Protein 1J8E (pdb70)

Organism: Homo sapiens (NCBI:txid9606)

Foldseek 3Di:
DPDLDDPQWDQAPVSDTDGLVPACDPDCVVVVCRSNDPVNVVVD

Structure (mmCIF, N/CA/C/O backbone):
data_1J8E
#
_entry.id   1J8E
#
_cell.length_a   27.588
_cell.length_b   35.359
_cell.length_c   36.288
_cell.angle_alpha   90.00
_cell.angle_beta   90.00
_cell.angle_gamma   90.00
#
_symmetry.space_group_name_H-M 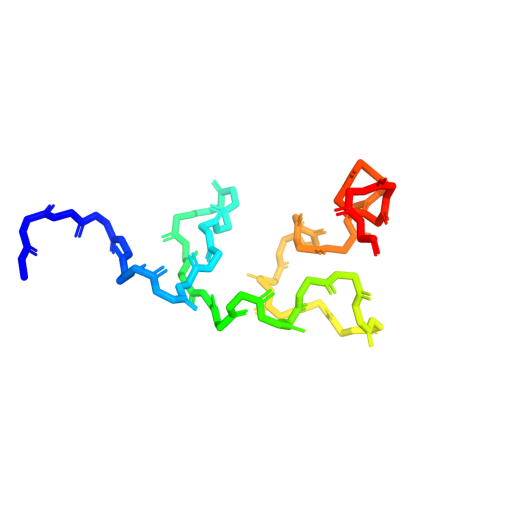  'P 21 21 21'
#
loop_
_entity.id
_entity.type
_entity.pdbx_description
1 polymer 'LOW-DENSITY LIPOPROTEIN RECEPTOR-RELATED PROTEIN 1'
2 non-polymer 'CALCIUM ION'
3 water water
#
loop_
_atom_site.group_PDB
_atom_site.id
_atom_site.type_symbol
_atom_site.label_atom_id
_atom_site.label_alt_id
_atom_site.label_comp_id
_atom_site.label_asym_id
_atom_site.label_entity_id
_atom_site.label_seq_id
_atom_site.pdbx_PDB_ins_code
_atom_site.Cartn_x
_atom_site.Cartn_y
_atom_site.Cartn_z
_atom_site.occupancy
_atom_site.B_iso_or_equiv
_atom_site.auth_seq_id
_atom_site.auth_comp_id
_atom_site.auth_asym_id
_atom_site.auth_atom_id
_atom_site.pdbx_PDB_model_num
ATOM 1 N N . GLY A 1 1 ? -14.219 13.796 17.907 1.00 22.18 1 GLY A N 1
ATOM 2 C CA . GLY A 1 1 ? -14.579 12.458 17.363 1.00 23.27 1 GLY A CA 1
ATOM 3 C C . GLY A 1 1 ? -13.538 11.406 17.698 1.00 23.61 1 GLY A C 1
ATOM 4 O O . GLY A 1 1 ? -12.436 11.732 18.136 1.00 23.99 1 GLY A O 1
ATOM 5 N N . SER A 1 2 ? -13.886 10.141 17.485 1.00 23.66 2 SER A N 1
ATOM 6 C CA . SER A 1 2 ? -12.981 9.030 17.775 1.00 25.02 2 SER A CA 1
ATOM 7 C C . SER A 1 2 ? -11.884 8.850 16.723 1.00 25.50 2 SER A C 1
ATOM 8 O O . SER A 1 2 ? -10.929 8.101 16.940 1.00 24.39 2 SER A O 1
ATOM 11 N N . HIS A 1 3 ? -12.017 9.524 15.583 1.00 25.14 3 HIS A N 1
ATOM 12 C CA . HIS A 1 3 ? -10.996 9.414 14.541 1.00 27.80 3 HIS A CA 1
ATOM 13 C C . HIS A 1 3 ? -9.713 10.107 14.982 1.00 27.10 3 HIS A C 1
ATOM 14 O O . HIS A 1 3 ? -9.748 11.029 15.800 1.00 27.85 3 HIS A O 1
ATOM 21 N N . SER A 1 4 ? -8.584 9.657 14.439 1.00 25.21 4 SER A N 1
ATOM 22 C CA . SER A 1 4 ? -7.282 10.213 14.793 1.00 25.00 4 SER A CA 1
ATOM 23 C C . SER A 1 4 ? -7.145 11.697 14.476 1.00 24.05 4 SER A C 1
ATOM 24 O O . SER A 1 4 ? -6.779 12.492 15.342 1.00 24.55 4 SER A O 1
ATOM 27 N N . CYS A 1 5 ? -7.432 12.060 13.227 1.00 22.80 5 CYS A N 1
ATOM 28 C CA . CYS A 1 5 ? -7.312 13.444 12.777 1.00 22.20 5 CYS A CA 1
ATOM 29 C C . CYS A 1 5 ? -8.612 13.973 12.169 1.00 22.06 5 CYS A C 1
ATOM 30 O O . CYS A 1 5 ? -9.480 13.192 11.780 1.00 22.74 5 CYS A O 1
ATOM 33 N N . SER A 1 6 ? -8.732 15.301 12.082 1.00 21.92 6 SER A N 1
ATOM 34 C CA . SER A 1 6 ? -9.924 15.933 11.514 1.00 22.02 6 SER A CA 1
ATOM 35 C C . SER A 1 6 ? -9.965 15.710 10.004 1.00 22.12 6 SER A C 1
ATOM 36 O O . SER A 1 6 ? -8.984 15.277 9.405 1.00 20.41 6 SER A O 1
ATOM 39 N N . SER A 1 7 ? -11.103 16.023 9.393 1.00 22.92 7 SER A N 1
ATOM 40 C CA . SER A 1 7 ? -11.290 15.847 7.956 1.00 23.83 7 SER A CA 1
ATOM 41 C C . SER A 1 7 ? -10.385 16.727 7.092 1.00 23.14 7 SER A C 1
ATOM 42 O O . SER A 1 7 ? -10.199 16.458 5.905 1.00 25.44 7 SER A O 1
ATOM 45 N N . THR A 1 8 ? -9.824 17.777 7.680 1.00 23.24 8 THR A N 1
ATOM 46 C CA . THR A 1 8 ? -8.965 18.681 6.923 1.00 22.78 8 THR A CA 1
ATOM 47 C C . THR A 1 8 ? -7.496 18.553 7.304 1.00 21.66 8 THR A C 1
ATOM 48 O O . THR A 1 8 ? -6.698 19.447 7.024 1.00 21.46 8 THR A O 1
ATOM 52 N N . GLN A 1 9 ? -7.138 17.436 7.929 1.00 20.18 9 GLN A N 1
ATOM 53 C CA . GLN A 1 9 ? -5.761 17.219 8.353 1.00 19.77 9 GLN A CA 1
ATOM 54 C C . GLN A 1 9 ? -5.077 16.012 7.719 1.00 19.61 9 GLN A C 1
ATOM 55 O O . GLN A 1 9 ? -5.719 15.032 7.345 1.00 19.17 9 GLN A O 1
ATOM 61 N N . PHE A 1 10 ? -3.756 16.112 7.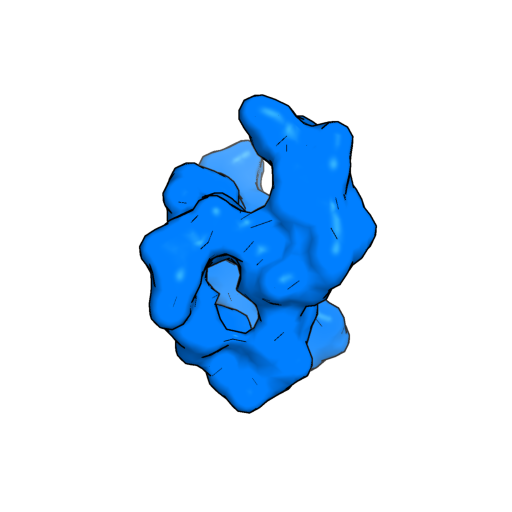610 1.00 17.77 10 PHE A N 1
ATOM 62 C CA . PHE A 1 10 ? -2.913 15.052 7.076 1.00 15.95 10 PHE A CA 1
ATOM 63 C C . PHE A 1 10 ? -2.421 14.299 8.302 1.00 15.32 10 PHE A C 1
ATOM 64 O O . PHE A 1 10 ? -2.066 14.914 9.307 1.00 13.62 10 PHE A O 1
ATOM 72 N N . LYS A 1 11 ? -2.406 12.974 8.213 1.00 15.12 11 LYS A N 1
ATOM 73 C CA . LYS A 1 11 ? -1.966 12.122 9.307 1.00 15.26 11 LYS A CA 1
ATOM 74 C C . LYS A 1 11 ? -0.504 11.727 9.113 1.00 14.37 11 LYS A C 1
ATOM 75 O O . LYS A 1 11 ? -0.171 10.967 8.198 1.00 13.89 11 LYS A O 1
ATOM 81 N N . CYS A 1 12 ? 0.363 12.258 9.972 1.00 13.47 12 CYS A N 1
ATOM 82 C CA . CYS A 1 12 ? 1.791 11.970 9.924 1.00 14.77 12 CYS A CA 1
ATOM 83 C C . CYS A 1 12 ? 2.025 10.506 10.276 1.00 14.92 12 CYS A C 1
ATOM 84 O O . CYS A 1 12 ? 1.199 9.891 10.944 1.00 14.30 12 CYS A O 1
ATOM 87 N N . ASN A 1 13 ? 3.161 9.958 9.849 1.00 15.91 13 ASN A N 1
ATOM 88 C CA . ASN A 1 13 ? 3.481 8.567 10.152 1.00 17.35 13 ASN A CA 1
ATOM 89 C C . ASN A 1 13 ? 3.600 8.352 11.664 1.00 17.20 13 ASN A C 1
ATOM 90 O O . ASN A 1 13 ? 3.405 7.245 12.151 1.00 16.32 13 ASN A O 1
ATOM 95 N N . SER A 1 14 ? 3.916 9.419 12.394 1.00 16.18 14 SER A N 1
ATOM 96 C CA . SER A 1 14 ? 4.059 9.347 13.849 1.00 17.81 14 SER A CA 1
ATOM 97 C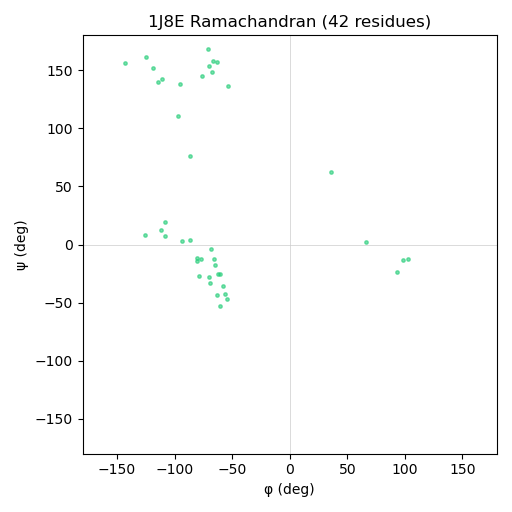 C . SER A 1 14 ? 2.701 9.391 14.551 1.00 18.28 14 SER A C 1
ATOM 98 O O . SER A 1 14 ? 2.606 9.135 15.754 1.00 20.22 14 SER A O 1
ATOM 101 N N . GLY A 1 15 ? 1.658 9.720 13.796 1.00 16.58 15 GLY A N 1
ATOM 102 C CA . GLY A 1 15 ? 0.326 9.812 14.366 1.00 17.15 15 GLY A CA 1
ATOM 103 C C . GLY A 1 15 ? -0.073 11.264 14.585 1.00 18.17 15 GLY A C 1
ATOM 104 O O . GLY A 1 15 ? -1.237 11.570 14.860 1.00 19.34 15 GLY A O 1
ATOM 105 N N . ARG A 1 16 ? 0.900 12.163 14.476 1.00 16.15 16 ARG A N 1
ATOM 106 C CA . ARG A 1 16 ? 0.640 13.589 14.645 1.00 18.26 16 ARG A CA 1
ATOM 107 C C . ARG A 1 16 ? -0.234 14.065 13.490 1.00 17.29 16 ARG A C 1
ATOM 108 O O . ARG A 1 16 ? -0.143 13.540 12.380 1.00 18.94 16 ARG A O 1
ATOM 116 N N . CYS A 1 17 ? -1.080 15.057 13.752 1.00 16.44 17 CYS A N 1
ATOM 117 C CA . CYS A 1 17 ? -1.959 15.590 12.718 1.00 17.55 17 CYS A CA 1
ATOM 118 C C . CYS A 1 17 ? -1.533 17.002 12.339 1.00 16.78 17 CYS A C 1
ATOM 119 O O . CYS A 1 17 ? -1.127 17.791 13.198 1.00 16.41 17 CYS A O 1
ATOM 122 N N . ILE A 1 18 ? -1.628 17.322 11.054 1.00 15.84 18 ILE A N 1
ATOM 123 C CA . ILE A 1 18 ? -1.275 18.656 10.585 1.00 15.59 18 ILE A CA 1
ATOM 124 C C . ILE A 1 18 ? -2.238 19.052 9.477 1.00 14.94 18 ILE A C 1
ATOM 125 O O . ILE A 1 18 ? -2.841 18.192 8.829 1.00 15.19 18 ILE A O 1
ATOM 130 N N . PRO A 1 19 ? -2.403 20.365 9.253 1.00 14.48 19 PRO A N 1
ATOM 131 C CA . PRO A 1 19 ? -3.298 20.861 8.206 1.00 15.23 19 PRO A CA 1
ATOM 132 C C . PRO A 1 19 ? -2.900 20.178 6.902 1.00 15.64 19 PRO A C 1
ATOM 133 O O . PRO A 1 19 ? -1.713 20.065 6.605 1.00 14.41 19 PRO A O 1
ATOM 137 N N . GLU A 1 20 ? -3.878 19.715 6.130 1.00 16.76 20 GLU A N 1
ATOM 138 C CA . GLU A 1 20 ? -3.576 19.024 4.872 1.00 18.70 20 GLU A CA 1
ATOM 139 C C . GLU A 1 20 ? -2.760 19.836 3.862 1.00 17.93 20 GLU A C 1
ATOM 140 O O . GLU A 1 20 ? -1.924 19.281 3.143 1.00 18.15 20 GLU A O 1
ATOM 146 N N . HIS A 1 21 ? -2.988 21.143 3.797 1.00 15.77 21 HIS A N 1
ATOM 147 C CA . HIS A 1 21 ? -2.246 21.968 2.845 1.00 16.21 21 HIS A CA 1
ATOM 148 C C . HIS A 1 21 ? -0.769 22.097 3.184 1.00 15.88 21 HIS A C 1
ATOM 149 O O . HIS A 1 21 ? -0.008 22.701 2.427 1.00 16.78 21 HIS A O 1
ATOM 156 N N . TRP A 1 22 ? -0.362 21.523 4.312 1.00 13.30 22 TRP A N 1
ATOM 157 C CA . TRP A 1 22 ? 1.040 21.584 4.731 1.00 13.79 22 TRP A CA 1
ATOM 158 C C . TRP A 1 22 ? 1.905 20.465 4.136 1.00 14.90 22 TRP A C 1
ATOM 159 O O . TRP A 1 22 ? 3.088 20.345 4.464 1.00 13.48 22 TRP A O 1
ATOM 170 N N . THR A 1 23 ? 1.317 19.647 3.267 1.00 16.86 23 THR A N 1
ATOM 171 C CA . THR A 1 23 ? 2.059 18.565 2.625 1.00 17.55 23 THR A CA 1
ATOM 172 C C . THR A 1 23 ? 2.954 19.128 1.519 1.00 17.99 23 THR A C 1
ATOM 173 O O . THR A 1 23 ? 2.588 20.093 0.840 1.00 18.56 23 THR A O 1
ATOM 177 N N . CYS A 1 24 ? 4.125 18.512 1.354 1.00 17.24 24 CYS A N 1
ATOM 178 C CA . CYS A 1 24 ? 5.117 18.918 0.360 1.00 17.27 24 CYS A CA 1
ATOM 179 C C . CYS A 1 24 ? 5.154 20.433 0.190 1.00 17.75 24 CYS A C 1
ATOM 180 O O . CYS A 1 24 ? 4.887 20.948 -0.902 1.00 16.42 24 CYS A O 1
ATOM 183 N N . ASP A 1 25 ? 5.502 21.146 1.262 1.00 16.89 25 ASP A N 1
ATOM 184 C CA . ASP A 1 25 ? 5.552 22.601 1.200 1.00 16.66 25 ASP A CA 1
ATOM 185 C C . ASP A 1 25 ? 6.880 23.226 1.631 1.00 16.25 25 ASP A C 1
ATOM 186 O O . ASP A 1 25 ? 6.982 24.445 1.757 1.00 18.17 25 ASP A O 1
ATOM 191 N N . GLY A 1 26 ? 7.895 22.393 1.845 1.00 16.98 26 GLY A N 1
ATOM 192 C CA . GLY A 1 26 ? 9.198 22.907 2.237 1.00 16.56 26 GLY A CA 1
ATOM 193 C C . GLY A 1 26 ? 9.501 22.854 3.722 1.00 17.45 26 GLY A C 1
ATOM 194 O O . GLY A 1 26 ? 10.650 23.039 4.134 1.00 17.92 26 GLY A O 1
ATOM 195 N N . ASP A 1 27 ? 8.478 22.618 4.534 1.00 14.90 27 ASP A N 1
ATOM 196 C CA . ASP A 1 27 ? 8.664 22.534 5.980 1.00 15.85 27 ASP A CA 1
ATOM 197 C C . ASP A 1 27 ? 8.372 21.128 6.471 1.00 15.01 27 ASP A C 1
ATOM 198 O O . ASP A 1 27 ? 7.432 20.486 6.007 1.00 13.74 27 ASP A O 1
ATOM 203 N N . ASN A 1 28 ? 9.185 20.661 7.414 1.00 13.79 28 ASN A N 1
ATOM 204 C CA . ASN A 1 28 ? 9.00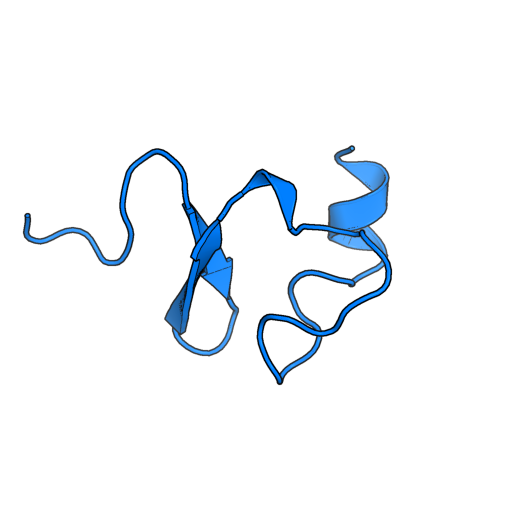9 19.341 8.016 1.00 14.17 28 ASN A CA 1
ATOM 205 C C . ASN A 1 28 ? 8.028 19.569 9.171 1.00 14.30 28 ASN A C 1
ATOM 206 O O . ASN A 1 28 ? 8.423 19.625 10.336 1.00 16.43 28 ASN A O 1
ATOM 211 N N . ASP A 1 29 ? 6.750 19.721 8.837 1.00 13.73 29 ASP A N 1
ATOM 212 C CA . ASP A 1 29 ? 5.724 19.989 9.843 1.00 14.43 29 ASP A CA 1
ATOM 213 C C . ASP A 1 29 ? 5.431 18.801 10.746 1.00 14.90 29 ASP A C 1
ATOM 214 O O . ASP A 1 29 ? 5.020 18.974 11.893 1.00 15.26 29 ASP A O 1
ATOM 219 N N . CYS A 1 30 ? 5.641 17.597 10.228 1.00 14.48 30 CYS A N 1
ATOM 220 C CA . CYS A 1 30 ? 5.396 16.386 11.000 1.00 15.67 30 CYS A CA 1
ATOM 221 C C . CYS A 1 30 ? 6.525 16.086 11.982 1.00 15.11 30 CYS A C 1
ATOM 222 O O . CYS A 1 30 ? 6.310 15.452 13.019 1.00 17.04 30 CYS A O 1
ATOM 225 N N . GLY A 1 31 ? 7.727 16.537 11.650 1.00 14.95 31 GLY A N 1
ATOM 226 C CA . GLY A 1 31 ? 8.865 16.268 12.507 1.00 14.85 31 GLY A CA 1
ATOM 227 C C . GLY A 1 31 ? 9.570 14.999 12.054 1.00 16.30 31 GLY A C 1
ATOM 228 O O . GLY A 1 31 ? 10.754 14.805 12.334 1.00 18.89 31 GLY A O 1
ATOM 229 N N . ASP A 1 32 ? 8.841 14.125 11.361 1.00 15.38 32 ASP A N 1
ATOM 230 C CA . ASP A 1 32 ? 9.422 12.875 10.866 1.00 15.67 32 ASP A CA 1
ATOM 231 C C . ASP A 1 32 ? 9.515 12.885 9.340 1.00 15.37 32 ASP A C 1
ATOM 232 O O . ASP A 1 32 ? 9.741 11.848 8.713 1.00 14.16 32 ASP A O 1
ATOM 237 N N . TYR A 1 33 ? 9.310 14.066 8.760 1.00 15.73 33 TYR A N 1
ATOM 238 C CA . TYR A 1 33 ? 9.388 14.285 7.315 1.00 16.72 33 TYR A CA 1
ATOM 239 C C . TYR A 1 33 ? 8.320 13.585 6.476 1.00 15.96 33 TYR A C 1
ATOM 240 O O . TYR A 1 33 ? 8.327 13.703 5.251 1.00 16.00 33 TYR A O 1
ATOM 249 N N . SER A 1 34 ? 7.392 12.874 7.111 1.00 15.27 34 SER A N 1
ATOM 250 C CA . SER A 1 34 ? 6.376 12.167 6.339 1.00 14.80 34 SER A CA 1
ATOM 251 C C . SER A 1 34 ? 5.496 13.072 5.478 1.00 15.09 34 SER A C 1
ATOM 252 O O . SER A 1 34 ? 4.956 12.623 4.470 1.00 15.41 34 SER A O 1
ATOM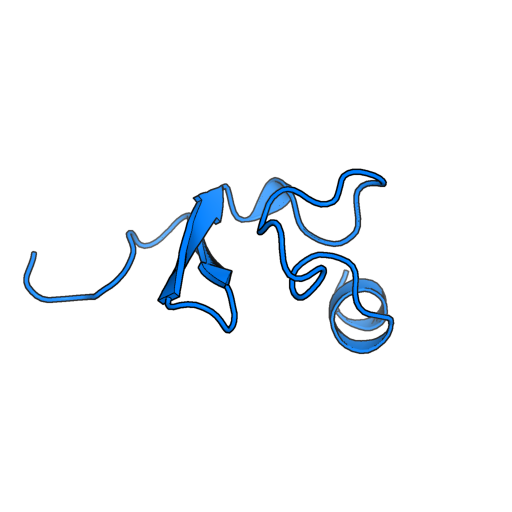 255 N N . ASP A 1 35 ? 5.346 14.341 5.848 1.00 14.17 35 ASP A N 1
ATOM 256 C CA . ASP A 1 35 ? 4.526 15.237 5.029 1.00 14.46 35 ASP A CA 1
ATOM 257 C C . ASP A 1 35 ? 5.292 15.767 3.815 1.00 13.94 35 ASP A C 1
ATOM 258 O O . ASP A 1 35 ? 4.698 16.288 2.863 1.00 13.76 35 ASP A O 1
ATOM 263 N N . GLU A 1 36 ? 6.610 15.599 3.841 1.00 13.38 36 GLU A N 1
ATOM 264 C CA . GLU A 1 36 ? 7.483 16.100 2.783 1.00 14.08 36 GLU A CA 1
ATOM 265 C C . GLU A 1 36 ? 8.100 15.048 1.859 1.00 15.87 36 GLU A C 1
ATOM 266 O O . GLU A 1 36 ? 8.950 15.381 1.031 1.00 17.42 36 GLU A O 1
ATOM 272 N N . THR A 1 37 ? 7.684 13.793 1.997 1.00 15.56 37 THR A N 1
ATOM 273 C CA . THR A 1 37 ? 8.225 12.717 1.176 1.00 17.57 37 THR A CA 1
ATOM 274 C C . THR A 1 37 ? 7.935 12.900 -0.305 1.00 19.41 37 THR A C 1
ATOM 275 O O . THR A 1 37 ? 6.985 13.584 -0.692 1.00 18.19 37 THR A O 1
ATOM 279 N N . HIS A 1 38 ? 8.761 12.263 -1.128 1.00 20.01 38 HIS A N 1
ATOM 280 C CA . HIS A 1 38 ? 8.601 12.327 -2.574 1.00 21.95 38 HIS A CA 1
ATOM 281 C C . HIS A 1 38 ? 7.193 11.857 -2.948 1.00 21.35 38 HIS A C 1
ATOM 282 O O . HIS A 1 38 ? 6.525 12.464 -3.791 1.00 19.73 38 HIS A O 1
ATOM 289 N N . ALA A 1 39 ? 6.747 10.784 -2.297 1.00 21.28 39 ALA A N 1
ATOM 290 C CA . ALA A 1 39 ? 5.425 10.208 -2.533 1.00 21.73 39 ALA A CA 1
ATOM 291 C C . ALA A 1 39 ? 4.293 11.224 -2.382 1.00 22.34 39 ALA A C 1
ATOM 292 O O . ALA A 1 39 ? 3.397 11.295 -3.225 1.00 23.10 39 ALA A O 1
ATOM 294 N N . ASN A 1 40 ? 4.320 12.007 -1.310 1.00 22.43 40 ASN A N 1
ATOM 295 C CA . ASN A 1 40 ? 3.275 13.000 -1.100 1.00 21.79 40 ASN A CA 1
ATOM 296 C C . ASN A 1 40 ? 3.352 14.143 -2.110 1.00 19.66 40 ASN A C 1
ATOM 297 O O . ASN A 1 40 ? 2.326 14.700 -2.504 1.00 18.15 40 ASN A O 1
ATOM 302 N N . CYS A 1 41 ? 4.563 14.492 -2.535 1.00 16.83 41 CYS A N 1
ATOM 303 C CA . CYS A 1 41 ? 4.709 15.555 -3.521 1.00 18.01 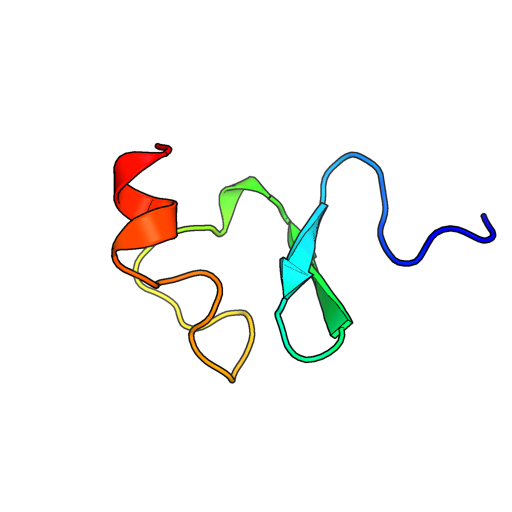41 CYS A CA 1
ATOM 304 C C . CYS A 1 41 ? 4.039 15.164 -4.833 1.00 17.61 41 CYS A C 1
ATOM 305 O O . CYS A 1 41 ? 3.352 15.979 -5.442 1.00 17.66 41 CYS A O 1
ATOM 308 N N . THR A 1 42 ? 4.239 13.922 -5.268 1.00 19.14 42 THR A N 1
ATOM 309 C CA . THR A 1 42 ? 3.645 13.459 -6.521 1.00 21.23 42 THR A CA 1
ATOM 310 C C . THR A 1 42 ? 2.119 13.411 -6.449 1.00 23.99 42 THR A C 1
ATOM 311 O O . THR A 1 42 ? 1.446 13.270 -7.473 1.00 23.40 42 THR A O 1
ATOM 315 N N . ASN A 1 43 ? 1.576 13.528 -5.241 1.00 25.87 43 ASN A N 1
ATOM 316 C CA . ASN A 1 43 ? 0.126 13.516 -5.056 1.00 30.16 43 ASN A CA 1
ATOM 317 C C . ASN A 1 43 ? -0.449 14.930 -5.041 1.00 31.81 43 ASN A C 1
ATOM 318 O O . ASN A 1 43 ? -1.650 15.116 -4.836 1.00 33.38 43 ASN A O 1
ATOM 323 N N . GLN A 1 44 ? 0.410 15.922 -5.261 1.00 32.32 44 GLN A N 1
ATOM 324 C CA . GLN A 1 44 ? -0.012 17.321 -5.273 1.00 33.59 44 GLN A CA 1
ATOM 325 C C . GLN A 1 44 ? -0.356 17.749 -6.700 1.00 33.32 44 GLN A C 1
ATOM 326 O O . GLN A 1 44 ? -0.577 18.959 -6.913 1.00 31.93 44 GLN A O 1
#

Sequence (44 aa):
GSHSCSSTQFKCNSGRCIPEHWTCDGDNDCGDYSDETHANCTNQ

Solvent-accessible surface area: 3213 Å² total; per-residue (Å²): 126,126,159,77,26,61,116,82,67,42,123,3,130,79,40,147,40,5,54,78,160,114,14,45,69,71,86,74,39,8,61,63,126,4,0,18,45,148,61,30,43,94,117,144

B-factor: mean 21.02, std 7.43, range [11.19, 55.08]

InterPro domains:
  IPR000033 LDLR class B repeat [PF00058] (614-657)
  IPR000033 LDLR class B repeat [PF00058] (662-708)
  IPR000033 LDLR class B repeat [PF00058] (1356-1396)
  IPR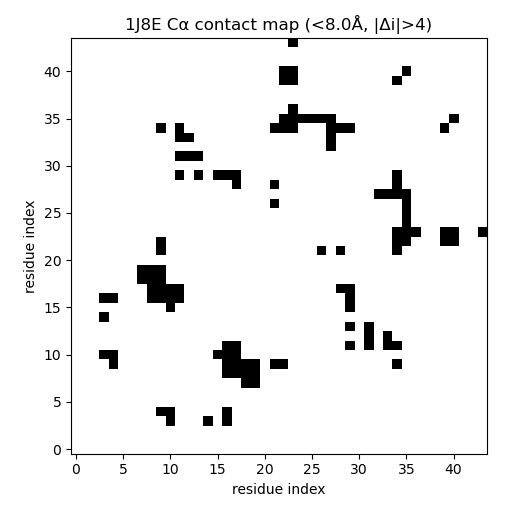000033 LDLR class B repeat [PF00058] (1401-1443)
  IPR000033 LDLR class B repeat [PF00058] (1627-1667)
  IPR000033 LDLR class B repeat [PF00058] (1977-2017)
  IPR000033 LDLR class B repeat [PF00058] (2020-2061)
  IPR000033 LDLR class B repeat [PF00058] (2344-2386)
  IPR000033 LDLR class B repeat [PF00058] (2390-2428)
  IPR000033 LDLR class B repeat [PF00058] (3071-3111)
  IPR000033 LDLR class B repeat [PF00058] (3114-3153)
  IPR000033 LDLR class B repeat [PF00058] (3157-3198)
  IPR000033 LDLR class B repeat [PF00058] (3202-3240)
  IPR000033 LDLR class B repeat [PF00058] (3970-4010)
  IPR000033 LDLR class B repeat [PF00058] (4013-4054)
  IPR000033 LDLR class B repeat [PS51120] (335-378)
  IPR000033 LDLR class B repeat [PS51120] (379-422)
  IPR000033 LDLR class B repeat [PS51120] (571-613)
  IPR000033 LDLR class B repeat [PS51120] (614-659)
  IPR000033 LDLR class B repeat [PS51120] (660-710)

Radius of gyration: 9.99 Å; Cα contacts (8 Å, |Δi|>4): 60; chains: 1; bounding box: 24×14×24 Å

Nearest PDB structures (foldseek):
  1j8e-assembly1_A  TM=1.023E+00  e=1.618E-08  Homo sapiens
  8jx8-assembly1_B  TM=9.034E-01  e=1.083E-03  Rattus norvegicus
  5b4x-assembly2_D  TM=9.732E-01  e=1.669E-03  Homo sapiens
  8yw2-assembly1_A  TM=9.385E-01  e=1.794E-03  Homo sapiens
  2m0p-assembly1_A  TM=8.693E-01  e=1.344E-03  Homo sapiens

CATH classification: 4.10.400.10

Secondary structure (DSSP, 8-state):
--SSS-TTEEE-TTS-EEEGGGTTSSS--SSSSGGGSHHHHTT-

GO terms:
  GO:0005769 early endosome (C, IDA)
  GO:0016323 basolateral plasma membrane (C, IDA)
  GO:0005041 low-density lipoprotein part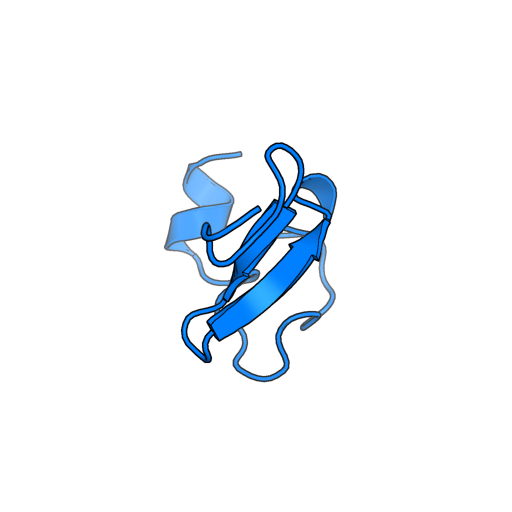icle receptor activity (F, TAS)
  GO:0005044 scavenger receptor activity (F, TAS)
  GO:0001540 amyloid-beta binding (F, IC)
  GO:0030226 apolipoprotein receptor activity (F, TAS)
  GO:0016964 alpha-2 macroglobulin receptor activity (F, TAS)
  GO:0045056 transcytosis (P, TAS)
  GO:0045807 positive regulation of endocytosis (P, IGI)
  GO:0043395 heparan sulfate proteoglycan binding (F, TAS)
  GO:0098797 plasma membrane protein complex (C, TAS)
  GO:0031623 receptor internalization (P, TAS)
  GO:0150093 amyloid-beta clearance by transcytosis (P, IGI)
  GO:1900223 positive regulation of amyloid-beta clearance (P, TAS)
  GO:1903078 positive regulation of protein localization to plasma membrane (P, IGI)
  GO:0006629 lipid metabolic process (P, TAS)
  GO:0038024 cargo receptor activity (F, IMP)
  GO:1905167 positive regulation of lysosomal protein catabolic process (P, IMP)
  GO:0150094 amyloid-beta clearance by cellular catabolic process (P, IMP)
  GO:1903053 regulation of extracellular matrix organization (P, IMP)